Protein AF-A0A377CYI6-F1 (afdb_monomer_lite)

Radius of gyration: 17.04 Å; chains: 1; bounding box: 44×47×32 Å

InterPro domains:
  IPR022737 RNA polymerase recycling, bacterial, C-terminal [PF12137] (2-89)

Sequence (91 aa):
MNLFDIIGINQDDRGDNMIVLTPSDHMLVPDFPGLSEDGITITFDREVALAREDAQFITWEHPLIRNGLDLILSGDTGSSTISLLKTKRCR

Foldseek 3Di:
DVLCVVQQWDWDDPPPQKTWTAHDPPGPDPDQVPADNVTAIEGCDPVVCVVDVSYHHDDCPDVNNVSSVCCVVVDCVPVDDDDDDDDPDDD

Structure (mmCIF, N/CA/C/O backbone):
data_AF-A0A377CYI6-F1
#
_entry.id   AF-A0A377CYI6-F1
#
loop_
_atom_site.group_PDB
_atom_site.id
_atom_site.type_symbol
_atom_site.label_atom_id
_atom_site.label_alt_id
_atom_site.label_comp_id
_atom_site.label_asym_id
_atom_site.label_entity_id
_atom_site.label_seq_id
_atom_site.pdbx_PDB_ins_code
_atom_site.Cartn_x
_atom_site.Cartn_y
_atom_site.Cartn_z
_atom_site.occupancy
_atom_site.B_iso_or_equiv
_atom_site.auth_seq_id
_atom_site.auth_comp_id
_atom_site.auth_asym_id
_atom_site.auth_atom_id
_atom_site.pdbx_PDB_model_num
ATOM 1 N N . MET A 1 1 ? 5.745 10.324 3.003 1.00 49.31 1 MET A N 1
ATOM 2 C CA . MET A 1 1 ? 5.150 9.251 2.181 1.00 49.31 1 MET A CA 1
ATOM 3 C C . MET A 1 1 ? 5.784 9.265 0.787 1.00 49.31 1 MET A C 1
ATOM 5 O O . MET A 1 1 ? 5.141 9.697 -0.149 1.00 49.31 1 MET A O 1
ATOM 9 N N . ASN A 1 2 ? 7.055 8.863 0.638 1.00 64.44 2 ASN A N 1
ATOM 10 C CA . ASN A 1 2 ? 7.713 8.826 -0.688 1.00 64.44 2 ASN A CA 1
ATOM 11 C C . ASN A 1 2 ? 7.779 7.408 -1.283 1.00 64.44 2 ASN A C 1
ATOM 13 O O . ASN A 1 2 ? 7.975 7.263 -2.476 1.00 64.44 2 ASN A O 1
ATOM 17 N N . LEU A 1 3 ? 7.601 6.361 -0.470 1.00 69.00 3 LEU A N 1
ATOM 18 C CA . LEU A 1 3 ? 7.739 4.969 -0.908 1.00 69.00 3 LEU A CA 1
ATOM 19 C C . LEU A 1 3 ? 6.697 4.583 -1.969 1.00 69.00 3 LEU A C 1
ATOM 21 O O . LEU A 1 3 ? 7.055 4.129 -3.045 1.00 69.00 3 LEU A O 1
ATOM 25 N N . PHE A 1 4 ? 5.415 4.793 -1.670 1.00 73.62 4 PHE A N 1
ATOM 26 C CA . PHE A 1 4 ? 4.314 4.427 -2.563 1.00 73.62 4 PHE A CA 1
ATOM 27 C C . PHE A 1 4 ? 4.325 5.234 -3.869 1.00 73.62 4 PHE A C 1
ATOM 29 O O . PHE A 1 4 ? 4.084 4.664 -4.925 1.00 73.62 4 PHE A O 1
ATOM 36 N N . ASP A 1 5 ? 4.686 6.518 -3.803 1.00 73.50 5 ASP A N 1
ATOM 37 C CA . ASP A 1 5 ? 4.825 7.389 -4.977 1.00 73.50 5 ASP A CA 1
ATOM 38 C C . ASP A 1 5 ? 5.949 6.909 -5.910 1.00 73.50 5 ASP A C 1
ATOM 40 O O . ASP A 1 5 ? 5.736 6.761 -7.109 1.00 73.50 5 ASP A O 1
ATOM 44 N N . ILE A 1 6 ? 7.106 6.534 -5.345 1.00 70.31 6 ILE A N 1
ATOM 45 C CA . ILE A 1 6 ? 8.224 5.962 -6.112 1.00 70.31 6 ILE A CA 1
ATOM 46 C C . ILE A 1 6 ? 7.822 4.648 -6.781 1.00 70.31 6 ILE A C 1
ATOM 48 O O . ILE A 1 6 ? 8.237 4.407 -7.905 1.00 70.31 6 ILE A O 1
ATOM 52 N N . ILE A 1 7 ? 7.026 3.803 -6.118 1.00 73.06 7 ILE A N 1
ATOM 53 C CA . ILE A 1 7 ? 6.560 2.522 -6.677 1.00 73.06 7 ILE A CA 1
ATOM 54 C C . ILE A 1 7 ? 5.487 2.735 -7.763 1.00 73.06 7 ILE A C 1
ATOM 56 O O . ILE A 1 7 ? 5.287 1.851 -8.595 1.00 73.06 7 ILE A O 1
ATOM 60 N N . GLY A 1 8 ? 4.818 3.893 -7.778 1.00 74.44 8 GLY A N 1
ATOM 61 C CA . GLY A 1 8 ? 3.687 4.183 -8.663 1.00 74.44 8 GLY A CA 1
ATOM 62 C C . GLY A 1 8 ? 2.336 3.717 -8.106 1.00 74.44 8 GLY A C 1
ATOM 63 O O . GLY A 1 8 ? 1.424 3.428 -8.874 1.00 74.44 8 GLY A O 1
ATOM 64 N N . ILE A 1 9 ? 2.199 3.610 -6.781 1.00 79.94 9 ILE A N 1
ATOM 65 C CA . ILE A 1 9 ? 0.938 3.283 -6.096 1.00 79.94 9 ILE A CA 1
ATOM 66 C C . ILE A 1 9 ? 0.170 4.574 -5.819 1.00 79.94 9 ILE A C 1
ATOM 68 O O . ILE A 1 9 ? 0.696 5.502 -5.198 1.00 79.94 9 ILE A O 1
ATOM 72 N N . ASN A 1 10 ? -1.097 4.614 -6.226 1.00 81.69 10 ASN A N 1
ATOM 73 C CA . ASN A 1 10 ? -1.961 5.756 -5.976 1.00 81.69 10 ASN A CA 1
ATOM 74 C C . ASN A 1 10 ? -2.444 5.751 -4.515 1.00 81.69 10 ASN A C 1
ATOM 76 O O . ASN A 1 10 ? -2.925 4.733 -4.018 1.00 81.69 10 ASN A O 1
ATOM 80 N N . GLN A 1 11 ? -2.296 6.889 -3.836 1.00 82.44 11 GLN A N 1
ATOM 81 C CA . GLN A 1 11 ? -2.655 7.089 -2.429 1.00 82.44 11 GLN A CA 1
ATOM 82 C C . GLN A 1 11 ? -3.822 8.073 -2.347 1.00 82.44 11 GLN A C 1
ATOM 84 O O . GLN A 1 11 ? -3.634 9.270 -2.558 1.00 82.44 11 GLN A O 1
ATOM 89 N N . ASP A 1 12 ? -5.011 7.577 -2.026 1.00 84.81 12 ASP A N 1
ATOM 90 C CA . ASP A 1 12 ? -6.217 8.390 -1.875 1.00 84.81 12 ASP A CA 1
ATOM 91 C C . ASP A 1 12 ? -6.556 8.528 -0.385 1.00 84.81 12 ASP A C 1
ATOM 93 O O . ASP A 1 12 ? -6.948 7.561 0.269 1.00 84.81 12 ASP A O 1
ATOM 97 N N . ASP A 1 13 ? -6.354 9.719 0.179 1.00 83.56 13 ASP A N 1
ATOM 98 C CA . ASP A 1 13 ? -6.684 10.000 1.580 1.00 83.56 13 ASP A CA 1
ATOM 99 C C . ASP A 1 13 ? -8.196 10.221 1.722 1.00 83.56 13 ASP A C 1
ATOM 101 O O . ASP A 1 13 ? -8.775 11.105 1.085 1.00 83.56 13 ASP A O 1
ATOM 105 N N . ARG A 1 14 ? -8.850 9.393 2.543 1.00 77.88 14 ARG A N 1
ATOM 106 C CA . ARG A 1 14 ? -10.308 9.430 2.755 1.00 77.88 14 ARG A CA 1
ATOM 107 C C . ARG A 1 14 ? -10.717 10.258 3.976 1.00 77.88 14 ARG A C 1
ATOM 109 O O . ARG A 1 14 ? -11.913 10.340 4.255 1.00 77.88 14 ARG A O 1
ATOM 116 N N . GLY A 1 15 ? -9.771 10.882 4.678 1.00 72.00 15 GLY A N 1
ATOM 117 C CA . GLY A 1 15 ? -9.987 11.447 6.010 1.00 72.00 15 GLY A CA 1
ATOM 118 C C . GLY A 1 15 ? -9.936 10.384 7.116 1.00 72.00 15 GLY A C 1
ATOM 119 O O . GLY A 1 15 ? -9.880 9.186 6.846 1.00 72.00 15 GLY A O 1
ATOM 120 N N . ASP A 1 16 ? -9.912 10.827 8.380 1.00 75.00 16 ASP A N 1
ATOM 121 C CA . ASP A 1 16 ? -9.878 9.954 9.571 1.00 75.00 16 ASP A CA 1
ATOM 122 C C . ASP A 1 16 ? -8.683 8.976 9.616 1.00 75.00 16 ASP A C 1
ATOM 124 O O . ASP A 1 16 ? -8.807 7.825 10.030 1.00 75.00 16 ASP A O 1
ATOM 128 N N . ASN A 1 17 ? -7.493 9.426 9.195 1.00 79.69 17 ASN A N 1
ATOM 129 C CA . ASN A 1 17 ? -6.278 8.598 9.162 1.00 79.69 17 ASN A CA 1
ATOM 130 C C . ASN A 1 17 ? -6.417 7.326 8.294 1.00 79.69 17 ASN A C 1
ATOM 132 O O . ASN A 1 17 ? -5.721 6.331 8.533 1.00 79.69 17 ASN A O 1
ATOM 136 N N . MET A 1 18 ? -7.296 7.345 7.287 1.00 82.56 18 MET A N 1
ATOM 137 C CA . MET A 1 18 ? -7.469 6.261 6.320 1.00 82.56 18 MET A CA 1
ATOM 138 C C . MET A 1 18 ? -6.927 6.659 4.951 1.00 82.56 18 MET A C 1
ATOM 140 O O . MET A 1 18 ? -7.279 7.703 4.401 1.00 82.56 18 MET A O 1
ATOM 144 N N . ILE A 1 19 ? -6.120 5.777 4.372 1.00 85.75 19 ILE A N 1
ATOM 145 C CA . ILE A 1 19 ? -5.564 5.946 3.032 1.00 85.75 19 ILE A CA 1
ATOM 146 C C . ILE A 1 19 ? -5.913 4.712 2.218 1.00 85.75 19 ILE A C 1
ATOM 148 O O . ILE A 1 19 ? -5.652 3.584 2.634 1.00 85.75 19 ILE A O 1
ATOM 152 N N . VAL A 1 20 ? -6.500 4.923 1.049 1.00 86.12 20 VAL A N 1
ATOM 153 C CA . VAL A 1 20 ? -6.780 3.865 0.086 1.00 86.12 20 VAL A CA 1
ATOM 154 C C . VAL A 1 20 ? -5.615 3.796 -0.889 1.00 86.12 20 VAL A C 1
ATOM 156 O O . VAL A 1 20 ? -5.304 4.763 -1.583 1.00 86.12 20 VAL A O 1
ATOM 159 N N . LEU A 1 21 ? -4.955 2.646 -0.924 1.00 82.31 21 LEU A N 1
ATOM 160 C CA . LEU A 1 21 ? -3.883 2.350 -1.860 1.00 82.31 21 LEU A CA 1
ATOM 161 C C . LEU A 1 21 ? -4.465 1.600 -3.050 1.00 82.31 21 LEU A C 1
ATOM 163 O O . LEU A 1 21 ? -5.014 0.514 -2.877 1.00 82.31 21 LEU A O 1
ATOM 167 N N . THR A 1 22 ? -4.327 2.157 -4.248 1.00 82.56 22 THR A N 1
ATOM 168 C CA . THR A 1 22 ? -4.770 1.521 -5.498 1.00 82.56 22 THR A CA 1
ATOM 169 C C . THR A 1 22 ? -3.580 1.322 -6.437 1.00 82.56 22 THR A C 1
ATOM 171 O O . THR A 1 22 ? -2.749 2.231 -6.562 1.00 82.56 22 THR A O 1
ATOM 174 N N . PRO A 1 23 ? -3.444 0.144 -7.075 1.00 77.19 23 PRO A N 1
ATOM 175 C CA . PRO A 1 23 ? -2.441 -0.040 -8.114 1.00 77.19 23 PRO A CA 1
ATOM 176 C C . PRO A 1 23 ? -2.758 0.874 -9.304 1.00 77.19 23 PRO A C 1
ATOM 178 O O . PRO A 1 23 ? -3.918 1.159 -9.593 1.00 77.19 23 PRO A O 1
ATOM 181 N N . SER A 1 24 ? -1.717 1.366 -9.972 1.00 70.81 24 SER A N 1
ATOM 182 C CA . SER A 1 24 ? -1.827 2.244 -11.139 1.00 70.81 24 SER A CA 1
ATOM 183 C C . SER A 1 24 ? -1.012 1.668 -12.293 1.00 70.81 24 SER A C 1
ATOM 185 O O . SER A 1 24 ? -0.032 0.960 -12.061 1.00 70.81 24 SER A O 1
ATOM 187 N N . ASP A 1 25 ? -1.362 2.013 -13.533 1.00 60.41 25 ASP A N 1
ATOM 188 C CA . ASP A 1 25 ? -0.681 1.550 -14.755 1.00 60.41 25 ASP A CA 1
ATOM 189 C C . ASP A 1 25 ? 0.819 1.916 -14.813 1.00 60.41 25 ASP A C 1
ATOM 191 O O . ASP A 1 25 ? 1.576 1.357 -15.604 1.00 60.41 25 ASP A O 1
ATOM 195 N N . HIS A 1 26 ? 1.271 2.852 -13.970 1.00 64.31 26 HIS A N 1
ATOM 196 C CA . HIS A 1 26 ? 2.674 3.262 -13.839 1.00 64.31 26 HIS A CA 1
ATOM 197 C C . HIS A 1 26 ? 3.468 2.477 -12.781 1.00 64.31 26 HIS A C 1
ATOM 199 O O . HIS A 1 26 ? 4.571 2.892 -12.420 1.00 64.31 26 HIS A O 1
ATOM 205 N N . MET A 1 27 ? 2.932 1.368 -12.266 1.00 64.06 27 MET A N 1
ATOM 206 C CA . MET A 1 27 ? 3.617 0.560 -11.261 1.00 64.06 27 MET A CA 1
ATOM 207 C C . MET A 1 27 ? 4.965 0.020 -11.764 1.00 64.06 27 MET A C 1
ATOM 209 O O . MET A 1 27 ? 5.072 -0.548 -12.851 1.00 64.06 27 MET A O 1
ATOM 213 N N . LEU A 1 28 ? 5.997 0.136 -10.925 1.00 62.03 28 LEU A N 1
ATOM 214 C CA . LEU A 1 28 ? 7.341 -0.400 -11.190 1.00 62.03 28 LEU A CA 1
ATOM 215 C C . LEU A 1 28 ? 7.406 -1.937 -11.182 1.00 62.03 28 LEU A C 1
ATOM 217 O O . LEU A 1 28 ? 8.367 -2.513 -11.689 1.00 62.03 28 LEU A O 1
ATOM 221 N N . VAL A 1 29 ? 6.403 -2.599 -10.600 1.00 62.12 29 VAL A N 1
ATOM 222 C CA . VAL A 1 29 ? 6.318 -4.058 -10.455 1.00 62.12 29 VAL A CA 1
ATOM 223 C C . VAL A 1 29 ? 4.913 -4.516 -10.840 1.00 62.12 29 VAL A C 1
ATOM 225 O O . VAL A 1 29 ? 3.954 -3.917 -10.362 1.00 62.12 29 VAL A O 1
ATOM 228 N N . PRO A 1 30 ? 4.771 -5.574 -11.658 1.00 57.94 30 PRO A N 1
ATOM 229 C CA . PRO A 1 30 ? 3.467 -6.046 -12.123 1.00 57.94 30 PRO A CA 1
ATOM 230 C C . PRO A 1 30 ? 2.589 -6.651 -11.018 1.00 57.94 30 PRO A C 1
ATOM 232 O O . PRO A 1 30 ? 1.391 -6.773 -11.224 1.00 57.94 30 PRO A O 1
ATOM 235 N N . ASP A 1 31 ? 3.162 -7.026 -9.869 1.00 61.22 31 ASP A N 1
ATOM 236 C CA . ASP A 1 31 ? 2.415 -7.554 -8.727 1.00 61.22 31 ASP A CA 1
ATOM 237 C C . ASP A 1 31 ? 3.130 -7.154 -7.427 1.00 61.22 31 ASP A C 1
ATOM 239 O O . ASP A 1 31 ? 4.325 -7.426 -7.259 1.00 61.22 31 ASP A O 1
ATOM 243 N N . PHE A 1 32 ? 2.431 -6.455 -6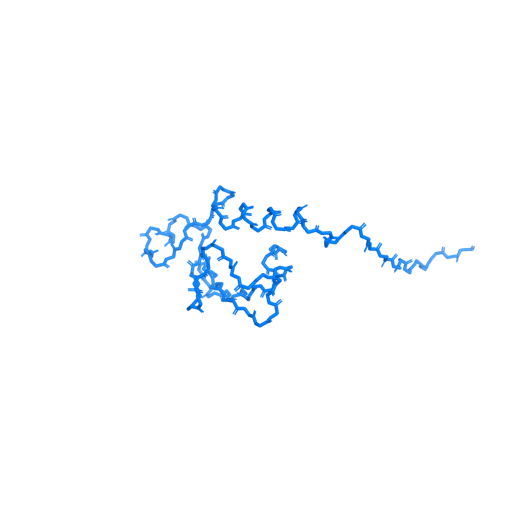.527 1.00 67.56 32 PHE A N 1
ATOM 244 C CA . PHE A 1 32 ? 2.973 -6.075 -5.224 1.00 67.56 32 PHE A CA 1
ATOM 245 C C . PHE A 1 32 ? 2.353 -6.968 -4.142 1.00 67.56 32 PHE A C 1
ATOM 247 O O . PHE A 1 32 ? 1.162 -6.830 -3.851 1.00 67.56 32 PHE A O 1
ATOM 254 N N . PRO A 1 33 ? 3.126 -7.863 -3.500 1.00 65.88 33 PRO A N 1
ATOM 255 C CA . PRO A 1 33 ? 2.580 -8.813 -2.540 1.00 65.88 33 PRO A CA 1
ATOM 256 C C . PRO A 1 33 ? 1.934 -8.085 -1.356 1.00 65.88 33 PRO A C 1
ATOM 258 O O . PRO A 1 33 ? 2.613 -7.445 -0.546 1.00 65.88 33 PRO A O 1
ATOM 261 N N . GLY A 1 34 ? 0.608 -8.207 -1.264 1.00 64.31 34 GLY A N 1
ATOM 262 C CA . GLY A 1 34 ? -0.227 -7.551 -0.256 1.00 64.31 34 GLY A CA 1
ATOM 263 C C . GLY A 1 34 ? -1.093 -6.402 -0.782 1.00 64.31 34 GLY A C 1
ATOM 264 O O . GLY A 1 34 ? -1.864 -5.858 0.004 1.00 64.31 34 GLY A O 1
ATOM 265 N N . LEU A 1 35 ? -0.998 -6.041 -2.067 1.00 69.62 35 LEU A N 1
ATOM 266 C CA . LEU A 1 35 ? -1.888 -5.075 -2.712 1.00 69.62 35 LEU A CA 1
ATOM 267 C C . LEU A 1 35 ? -2.844 -5.810 -3.664 1.00 69.62 35 LEU A C 1
ATOM 269 O O . LEU A 1 35 ? -2.413 -6.346 -4.679 1.00 69.62 35 LEU A O 1
ATOM 273 N N . SER A 1 36 ? -4.134 -5.846 -3.334 1.00 66.94 36 SER A N 1
ATOM 274 C CA . SER A 1 36 ? -5.162 -6.364 -4.246 1.00 66.94 36 SER A CA 1
ATOM 275 C C . SER A 1 36 ? -5.458 -5.358 -5.365 1.00 66.94 36 SER A C 1
ATOM 277 O O . SER A 1 36 ? -5.358 -4.149 -5.145 1.00 66.94 36 SER A O 1
ATOM 279 N N . GLU A 1 37 ? -5.888 -5.838 -6.538 1.00 65.88 37 GLU A N 1
ATOM 280 C CA . GLU A 1 37 ? -6.313 -4.986 -7.667 1.00 65.88 37 GLU A CA 1
ATOM 281 C C . GLU A 1 37 ? -7.492 -4.065 -7.306 1.00 65.88 37 GLU A C 1
ATOM 283 O O . GLU A 1 37 ? -7.551 -2.928 -7.768 1.00 65.88 37 GLU A O 1
ATOM 288 N N . ASP A 1 38 ? -8.371 -4.502 -6.396 1.00 69.94 38 ASP A N 1
ATOM 289 C CA . ASP A 1 38 ? -9.475 -3.699 -5.844 1.00 69.94 38 ASP A CA 1
ATOM 290 C C . ASP A 1 38 ? -9.018 -2.534 -4.940 1.00 69.94 38 ASP A C 1
ATOM 292 O O . ASP A 1 38 ? -9.825 -1.702 -4.519 1.00 69.94 38 ASP A O 1
ATOM 296 N N . GLY A 1 39 ? -7.718 -2.454 -4.648 1.00 74.75 39 GLY A N 1
ATOM 297 C CA . GLY A 1 39 ? -7.143 -1.524 -3.689 1.00 74.75 39 GLY A CA 1
ATOM 298 C C . GLY A 1 39 ? -7.312 -1.986 -2.243 1.00 74.75 39 GLY A C 1
ATOM 299 O O . GLY A 1 39 ? -8.170 -2.799 -1.901 1.00 74.75 39 GLY A O 1
ATOM 300 N N . ILE A 1 40 ? -6.449 -1.475 -1.369 1.00 81.12 40 ILE A N 1
ATOM 301 C CA . ILE A 1 40 ? -6.473 -1.782 0.064 1.00 81.12 40 ILE A CA 1
ATOM 302 C C . ILE A 1 40 ? -6.654 -0.501 0.869 1.00 81.12 40 ILE A C 1
ATOM 304 O O . ILE A 1 40 ? -6.041 0.523 0.569 1.00 81.12 40 ILE A O 1
ATOM 308 N N . THR A 1 41 ? -7.469 -0.557 1.918 1.00 85.75 41 THR A N 1
ATOM 309 C CA . THR A 1 41 ? -7.581 0.546 2.877 1.00 85.75 41 THR A CA 1
ATOM 310 C C . THR A 1 41 ? -6.587 0.307 4.001 1.00 85.75 41 THR A C 1
ATOM 312 O O . THR A 1 41 ? -6.613 -0.739 4.650 1.00 85.75 41 THR A O 1
ATOM 315 N N . ILE A 1 42 ? -5.709 1.274 4.239 1.00 85.19 42 ILE A N 1
ATOM 316 C CA . ILE A 1 42 ? -4.736 1.242 5.325 1.00 85.19 42 ILE A CA 1
ATOM 317 C C . ILE A 1 42 ? -4.988 2.375 6.312 1.00 85.19 42 ILE A C 1
ATOM 319 O O . ILE A 1 42 ? -5.470 3.449 5.951 1.00 85.19 42 ILE A O 1
ATOM 323 N N . THR A 1 43 ? -4.618 2.145 7.565 1.00 86.69 43 THR A N 1
ATOM 324 C CA . THR A 1 43 ? -4.615 3.170 8.605 1.00 86.69 43 THR A CA 1
ATOM 325 C C . THR A 1 43 ? -3.355 3.083 9.459 1.00 86.69 43 THR A C 1
ATOM 327 O O . THR A 1 43 ? -2.775 2.011 9.646 1.00 86.69 43 THR A O 1
ATOM 330 N N . PHE A 1 44 ? -2.926 4.234 9.973 1.00 82.88 44 PHE A N 1
ATOM 331 C CA . PHE A 1 44 ? -1.820 4.347 10.929 1.00 82.88 44 PHE A CA 1
ATOM 332 C C . PHE A 1 44 ? -2.304 4.450 12.376 1.00 82.88 44 PHE A C 1
ATOM 334 O O . PHE A 1 44 ? -1.481 4.492 13.291 1.00 82.88 44 PHE A O 1
ATOM 341 N N . ASP A 1 45 ? -3.620 4.504 12.593 1.00 85.31 45 ASP A N 1
ATOM 342 C CA . ASP A 1 45 ? -4.210 4.634 13.917 1.00 85.31 45 ASP A CA 1
ATOM 343 C C . ASP A 1 45 ? -4.789 3.298 14.391 1.00 85.31 45 ASP A C 1
ATOM 345 O O . ASP A 1 45 ? -5.523 2.613 13.674 1.00 85.31 45 ASP A O 1
ATOM 349 N N . ARG A 1 46 ? -4.454 2.920 15.627 1.00 82.94 46 ARG A N 1
ATOM 350 C CA . ARG A 1 46 ? -4.963 1.690 16.234 1.00 82.94 46 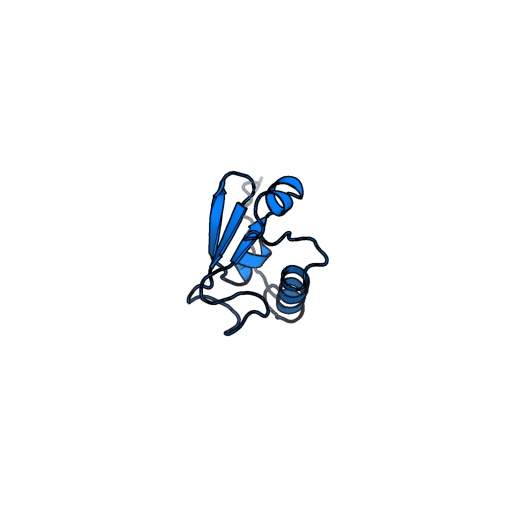ARG A CA 1
ATOM 351 C C . ARG A 1 46 ? -6.450 1.806 16.568 1.00 82.94 46 ARG A C 1
ATOM 353 O O . ARG A 1 46 ? -7.143 0.798 16.471 1.00 82.94 46 ARG A O 1
ATOM 360 N N . GLU A 1 47 ? -6.938 2.978 16.969 1.00 83.94 47 GLU A N 1
ATOM 361 C CA . GLU A 1 47 ? -8.357 3.177 17.296 1.00 83.94 47 GLU A CA 1
ATOM 362 C C . GLU A 1 47 ? -9.226 3.037 16.045 1.00 83.94 47 GLU A C 1
ATOM 364 O O . GLU A 1 47 ? -10.248 2.352 16.075 1.00 83.94 47 GLU A O 1
ATOM 369 N N . VAL A 1 48 ? -8.764 3.590 14.920 1.00 81.25 48 VAL A N 1
ATOM 370 C CA . VAL A 1 48 ? -9.435 3.453 13.619 1.00 81.25 48 VAL A CA 1
ATOM 371 C C . VAL A 1 48 ? -9.414 1.998 13.148 1.00 81.25 48 VAL A C 1
ATOM 373 O O . VAL A 1 48 ? -10.453 1.486 12.743 1.00 81.25 48 VAL A O 1
ATOM 376 N N . ALA A 1 49 ? -8.282 1.296 13.281 1.00 82.38 49 ALA A N 1
ATOM 377 C CA . ALA A 1 49 ? -8.185 -0.128 12.939 1.00 82.38 49 ALA A CA 1
ATOM 378 C C . ALA A 1 49 ? -9.085 -1.031 13.806 1.00 82.38 49 ALA A C 1
ATOM 380 O O . ALA A 1 49 ? -9.546 -2.072 13.348 1.00 82.38 49 ALA A O 1
ATOM 381 N N . LEU A 1 50 ? -9.339 -0.653 15.064 1.00 81.50 50 LEU A N 1
ATOM 382 C CA . LEU A 1 50 ? -10.267 -1.371 15.946 1.00 81.50 50 LEU A CA 1
ATOM 383 C C . LEU A 1 50 ? -11.733 -1.103 15.594 1.00 81.50 50 LEU A C 1
ATOM 385 O O . LEU A 1 50 ? -12.571 -1.985 15.761 1.00 81.50 50 LEU A O 1
ATOM 389 N N . ALA A 1 51 ? -12.042 0.114 15.145 1.00 81.81 51 ALA A N 1
ATOM 390 C CA . ALA A 1 51 ? -13.386 0.503 14.732 1.00 81.81 51 ALA A CA 1
ATOM 391 C C . ALA A 1 51 ? -13.756 -0.031 13.338 1.00 81.81 51 ALA A C 1
ATOM 393 O O . ALA A 1 51 ? -14.938 -0.224 13.050 1.00 81.81 51 ALA A O 1
ATOM 394 N N . ARG A 1 52 ? -12.756 -0.251 12.476 1.00 76.62 52 ARG A N 1
ATOM 395 C CA . ARG A 1 52 ? -12.909 -0.675 11.082 1.00 76.62 52 ARG A CA 1
ATOM 396 C C . ARG A 1 52 ? -11.987 -1.841 10.760 1.00 76.62 52 ARG A C 1
ATOM 398 O O . ARG A 1 52 ? -10.812 -1.664 10.457 1.00 76.62 52 ARG A O 1
ATOM 405 N N . G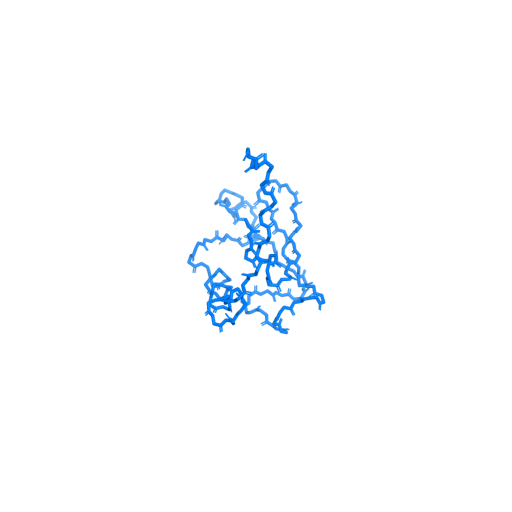LU A 1 53 ? -12.567 -3.036 10.773 1.00 73.31 53 GLU A N 1
ATOM 406 C CA . GLU A 1 53 ? -11.910 -4.295 10.391 1.00 73.31 53 GLU A CA 1
ATOM 407 C C . GLU A 1 53 ? -11.529 -4.344 8.898 1.00 73.31 53 GLU A C 1
ATOM 409 O O . GLU A 1 53 ? -10.671 -5.132 8.501 1.00 73.31 53 GLU A O 1
ATOM 414 N N . ASP A 1 54 ? -12.120 -3.471 8.077 1.00 75.50 54 ASP A N 1
ATOM 415 C CA . ASP A 1 54 ? -11.786 -3.263 6.667 1.00 75.50 54 ASP A CA 1
ATOM 416 C C . ASP A 1 54 ? -10.512 -2.422 6.446 1.00 75.50 54 ASP A C 1
ATOM 418 O O . ASP A 1 54 ? -10.003 -2.371 5.324 1.00 75.50 54 ASP A O 1
ATOM 422 N N . ALA A 1 55 ? -9.968 -1.791 7.494 1.00 79.94 55 ALA A N 1
ATOM 423 C CA . ALA A 1 55 ? -8.727 -1.023 7.433 1.00 79.94 55 ALA A CA 1
ATOM 424 C C . ALA A 1 55 ? -7.545 -1.818 8.017 1.00 79.94 55 ALA A C 1
ATOM 426 O O . ALA A 1 55 ? -7.516 -2.183 9.192 1.00 79.94 55 ALA A O 1
ATOM 427 N N . GLN A 1 56 ? -6.517 -2.052 7.201 1.00 81.50 56 GLN A N 1
ATOM 428 C CA . GLN A 1 56 ? -5.276 -2.693 7.637 1.00 81.50 56 GLN A CA 1
ATOM 429 C C . GLN A 1 56 ? -4.424 -1.715 8.454 1.00 81.50 56 GLN A C 1
ATOM 431 O O . GLN A 1 56 ? -4.065 -0.634 7.983 1.00 81.50 56 GLN A O 1
ATOM 436 N N . PHE A 1 57 ? -4.049 -2.111 9.671 1.00 84.12 57 PHE A N 1
ATOM 437 C CA . PHE A 1 57 ? -3.126 -1.338 10.498 1.00 84.12 57 PHE A CA 1
ATOM 438 C C . PHE A 1 57 ? -1.688 -1.489 9.984 1.00 84.12 57 PHE A C 1
ATOM 440 O O . PHE A 1 57 ? -1.067 -2.545 10.138 1.00 84.12 57 PHE A O 1
ATOM 447 N N . ILE A 1 58 ? -1.146 -0.431 9.381 1.00 81.12 58 ILE A N 1
ATOM 448 C CA . ILE A 1 58 ? 0.213 -0.434 8.832 1.00 81.12 58 ILE A CA 1
ATOM 449 C C . ILE A 1 58 ? 1.218 0.016 9.890 1.00 81.12 58 ILE A C 1
ATOM 451 O O . ILE A 1 58 ? 1.164 1.128 10.415 1.00 81.12 58 ILE A O 1
ATOM 455 N N . THR A 1 59 ? 2.208 -0.839 10.130 1.00 81.94 59 THR A N 1
ATOM 456 C CA . THR A 1 59 ? 3.413 -0.530 10.906 1.00 81.94 59 THR A CA 1
ATOM 457 C C . THR A 1 59 ? 4.664 -0.696 10.045 1.00 81.94 59 THR A C 1
ATOM 459 O O . THR A 1 59 ? 4.613 -1.226 8.935 1.00 81.94 59 THR A O 1
ATOM 462 N N . TRP A 1 60 ? 5.821 -0.296 10.575 1.00 79.25 60 TRP A N 1
ATOM 463 C CA . TRP A 1 60 ? 7.120 -0.555 9.941 1.00 79.25 60 TRP A CA 1
ATOM 464 C C . TRP A 1 60 ? 7.436 -2.047 9.764 1.00 79.25 60 TRP A C 1
ATOM 466 O O . TRP A 1 60 ? 8.244 -2.398 8.909 1.00 79.25 60 TRP A O 1
ATOM 476 N N . GLU A 1 61 ? 6.800 -2.921 10.545 1.00 76.62 61 GLU A N 1
ATOM 477 C CA . GLU A 1 61 ? 6.960 -4.374 10.436 1.00 76.62 61 GLU A CA 1
ATOM 478 C C . GLU A 1 61 ? 5.999 -5.003 9.421 1.00 76.62 61 GLU A C 1
ATOM 480 O O . GLU A 1 61 ? 6.092 -6.198 9.138 1.00 76.62 61 GLU A O 1
ATOM 485 N N . HIS A 1 62 ? 5.084 -4.216 8.850 1.00 79.25 62 HIS A N 1
ATOM 486 C CA . HIS A 1 62 ? 4.126 -4.726 7.886 1.00 79.25 62 HIS A CA 1
ATOM 487 C C . HIS A 1 62 ? 4.844 -5.184 6.602 1.00 79.25 62 HIS A C 1
ATOM 489 O O . HIS A 1 62 ? 5.695 -4.447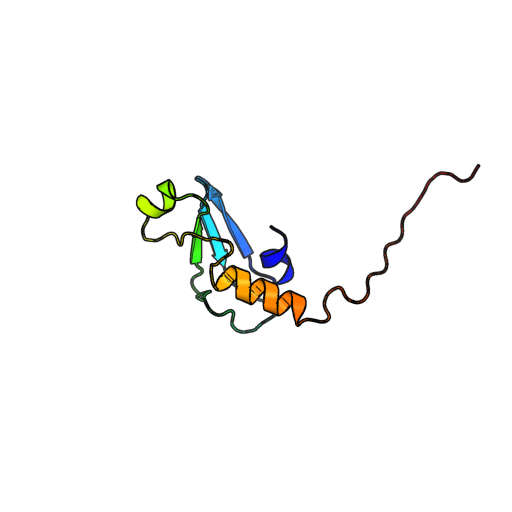 6.084 1.00 79.25 62 HIS A O 1
ATOM 495 N N . PRO A 1 63 ? 4.496 -6.359 6.035 1.00 79.00 63 PRO A N 1
ATOM 496 C CA . PRO A 1 63 ? 5.136 -6.880 4.828 1.00 79.00 63 PRO A CA 1
ATOM 497 C C . PRO A 1 63 ? 5.099 -5.883 3.664 1.00 79.00 63 PRO A C 1
ATOM 499 O O . PRO A 1 63 ? 6.090 -5.772 2.958 1.00 79.00 63 PRO A O 1
ATOM 502 N N . LEU A 1 64 ? 4.038 -5.074 3.526 1.00 77.56 64 LEU A N 1
ATOM 503 C CA . LEU A 1 64 ? 3.994 -3.986 2.530 1.00 77.56 64 LEU A CA 1
ATOM 504 C C . LEU A 1 64 ? 5.181 -3.019 2.632 1.00 77.56 64 LEU A C 1
ATOM 506 O O . LEU A 1 64 ? 5.801 -2.694 1.624 1.00 77.56 64 LEU A O 1
ATOM 510 N N . ILE A 1 65 ? 5.509 -2.552 3.838 1.00 79.94 65 ILE A N 1
ATOM 511 C CA . ILE A 1 65 ? 6.593 -1.583 4.029 1.00 79.94 65 ILE A CA 1
ATOM 512 C C . ILE A 1 65 ? 7.940 -2.253 3.775 1.00 79.94 65 ILE A C 1
ATOM 514 O O . ILE A 1 65 ? 8.791 -1.686 3.092 1.00 79.94 65 ILE A O 1
ATOM 518 N N . ARG A 1 66 ? 8.118 -3.483 4.266 1.00 82.38 66 ARG A N 1
ATOM 519 C CA . ARG A 1 66 ? 9.351 -4.249 4.064 1.00 82.38 66 ARG A CA 1
ATOM 520 C C . ARG A 1 66 ? 9.594 -4.584 2.593 1.00 82.38 66 ARG A C 1
ATOM 522 O O . ARG A 1 66 ? 10.704 -4.375 2.122 1.00 82.38 66 ARG A O 1
ATOM 529 N N . ASN A 1 67 ? 8.570 -5.040 1.876 1.00 78.81 67 ASN A N 1
ATOM 530 C CA . ASN A 1 67 ? 8.646 -5.358 0.449 1.00 78.81 67 ASN A CA 1
ATOM 531 C C . ASN A 1 67 ? 8.900 -4.100 -0.386 1.00 78.81 67 ASN A C 1
ATOM 533 O O . ASN A 1 67 ? 9.701 -4.129 -1.312 1.00 78.81 67 ASN A O 1
ATOM 537 N N . GLY A 1 68 ? 8.273 -2.974 -0.033 1.00 76.50 68 GLY A N 1
ATOM 538 C CA . GLY A 1 68 ? 8.521 -1.707 -0.718 1.00 76.50 68 GLY A CA 1
ATOM 539 C C . GLY A 1 68 ? 9.954 -1.221 -0.508 1.00 76.50 68 GLY A C 1
ATOM 540 O O . GLY A 1 68 ? 10.606 -0.790 -1.456 1.00 76.50 68 GLY A O 1
ATOM 541 N N . LEU A 1 69 ? 10.462 -1.306 0.725 1.00 78.62 69 LEU A N 1
ATOM 542 C CA . LEU A 1 69 ? 11.850 -0.961 1.032 1.00 78.62 69 LEU A CA 1
ATOM 543 C C . LEU A 1 69 ? 12.833 -1.877 0.302 1.00 78.62 69 LEU A C 1
ATOM 545 O O . LEU A 1 69 ? 13.797 -1.378 -0.267 1.00 78.62 69 LEU A O 1
ATOM 549 N N . ASP A 1 70 ? 12.581 -3.186 0.291 1.00 78.88 70 ASP A N 1
ATOM 550 C CA . ASP A 1 70 ? 13.407 -4.158 -0.427 1.00 78.88 70 ASP A CA 1
ATOM 551 C C . ASP A 1 70 ? 13.432 -3.878 -1.932 1.00 78.88 70 ASP A C 1
ATOM 553 O O . ASP A 1 70 ? 14.499 -3.900 -2.533 1.00 78.88 70 ASP A O 1
ATOM 557 N N . LEU A 1 71 ? 12.297 -3.502 -2.527 1.00 74.69 71 LEU A N 1
ATOM 558 C CA . LEU A 1 71 ? 12.216 -3.130 -3.938 1.00 74.69 71 LEU A CA 1
ATOM 559 C C . LEU A 1 71 ? 13.045 -1.875 -4.258 1.00 74.69 71 LEU A C 1
ATOM 561 O O . LEU A 1 71 ? 13.761 -1.859 -5.257 1.00 74.69 71 LEU A O 1
ATOM 565 N N . ILE A 1 72 ? 12.978 -0.832 -3.421 1.00 73.31 72 ILE A N 1
ATOM 566 C CA . ILE A 1 72 ? 13.796 0.378 -3.615 1.00 73.31 72 ILE A CA 1
ATOM 567 C C . ILE A 1 72 ? 15.281 0.074 -3.413 1.00 73.31 72 ILE A C 1
ATOM 569 O O . ILE A 1 72 ? 16.105 0.569 -4.171 1.00 73.31 72 ILE A O 1
ATOM 573 N N . LEU A 1 73 ? 15.630 -0.719 -2.398 1.00 73.00 73 LEU A N 1
ATOM 574 C CA . LEU A 1 73 ? 17.020 -1.060 -2.086 1.00 73.00 73 LEU A CA 1
ATOM 575 C C . LEU A 1 73 ? 17.630 -2.039 -3.098 1.00 73.00 73 LEU A C 1
ATOM 577 O O . LEU A 1 73 ? 18.834 -1.990 -3.336 1.00 73.00 73 LEU A O 1
ATOM 581 N N . SER A 1 74 ? 16.814 -2.919 -3.680 1.00 70.31 74 SER A 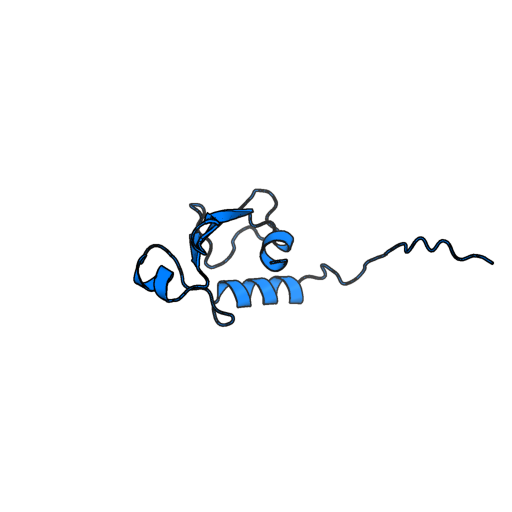N 1
ATOM 582 C CA . SER A 1 74 ? 17.212 -3.852 -4.740 1.00 70.31 74 SER A CA 1
ATOM 583 C C . SER A 1 74 ? 17.222 -3.193 -6.121 1.00 70.31 74 SER A C 1
ATOM 585 O O . SER A 1 74 ? 17.919 -3.662 -7.021 1.00 70.31 74 SER A O 1
ATOM 587 N N . GLY A 1 75 ? 16.449 -2.123 -6.313 1.00 63.47 75 GLY A N 1
ATOM 588 C CA . GLY A 1 75 ? 16.442 -1.337 -7.539 1.00 63.47 75 GLY A CA 1
ATOM 589 C C . GLY A 1 75 ? 17.652 -0.407 -7.630 1.00 63.47 75 GLY A C 1
ATOM 590 O O . GLY A 1 75 ? 18.030 0.243 -6.664 1.00 63.47 75 GLY A O 1
ATOM 591 N N . ASP A 1 76 ? 18.219 -0.252 -8.828 1.00 57.97 76 ASP A N 1
ATOM 592 C CA . ASP A 1 76 ? 19.251 0.770 -9.105 1.00 57.97 76 ASP A CA 1
ATOM 593 C C . ASP A 1 76 ? 18.658 2.206 -9.136 1.00 57.97 76 ASP A C 1
ATOM 595 O O . ASP A 1 76 ? 19.338 3.203 -9.392 1.00 57.97 76 ASP A O 1
ATOM 599 N N . THR A 1 77 ? 17.353 2.338 -8.876 1.00 57.12 77 THR A N 1
ATOM 600 C CA . THR A 1 77 ? 16.601 3.593 -8.879 1.00 57.12 77 THR A CA 1
ATOM 601 C C . THR A 1 77 ? 17.121 4.538 -7.792 1.00 57.12 77 THR A C 1
ATOM 603 O O . THR A 1 77 ? 16.877 4.349 -6.605 1.00 57.12 77 THR A O 1
ATOM 606 N N . GLY A 1 78 ? 17.827 5.595 -8.206 1.00 55.41 78 GLY A N 1
ATOM 607 C CA . GLY A 1 78 ? 18.460 6.572 -7.307 1.00 55.41 78 GLY A CA 1
ATOM 608 C C . GLY A 1 78 ? 19.988 6.467 -7.222 1.00 55.41 78 GLY A C 1
ATOM 609 O O . GLY A 1 78 ? 20.612 7.340 -6.623 1.00 55.41 78 GLY A O 1
ATOM 610 N N . SER A 1 79 ? 20.598 5.470 -7.875 1.00 59.06 79 SER A N 1
ATOM 611 C CA . SER A 1 79 ? 22.056 5.260 -7.933 1.00 59.06 79 SER A CA 1
ATOM 612 C C . SER A 1 79 ? 22.810 6.401 -8.639 1.00 59.06 79 SER A C 1
ATOM 614 O O . SER A 1 79 ? 23.938 6.740 -8.285 1.00 59.06 79 SER A O 1
ATOM 616 N N . SER A 1 80 ? 22.176 7.069 -9.609 1.00 48.53 80 SER A N 1
ATOM 617 C CA . SER A 1 80 ? 22.736 8.237 -10.300 1.00 48.53 80 SER A CA 1
ATOM 618 C C . SER A 1 80 ? 21.694 9.346 -10.424 1.00 48.53 80 SER A C 1
ATOM 620 O O . SER A 1 80 ? 20.703 9.207 -11.135 1.00 48.53 80 SER A O 1
ATOM 622 N N . THR A 1 81 ? 21.919 10.469 -9.739 1.00 54.22 81 THR A N 1
ATOM 623 C CA . THR A 1 81 ? 21.083 11.675 -9.830 1.00 54.22 81 THR A CA 1
ATOM 624 C C . THR A 1 81 ? 21.962 12.885 -10.119 1.00 54.22 81 THR A C 1
ATOM 626 O O . THR A 1 81 ? 22.991 13.083 -9.472 1.00 54.22 81 THR A O 1
ATOM 629 N N . ILE A 1 82 ? 21.559 13.704 -11.093 1.00 59.59 82 ILE A N 1
ATOM 630 C CA . ILE A 1 82 ? 22.208 14.982 -11.383 1.00 59.59 82 ILE A CA 1
ATOM 631 C C . ILE A 1 82 ? 21.271 16.121 -10.995 1.00 59.59 82 ILE A C 1
ATOM 633 O O . ILE A 1 82 ? 20.168 16.251 -11.518 1.00 59.59 82 ILE A O 1
ATOM 637 N N . SER A 1 83 ? 21.722 16.953 -10.060 1.00 66.88 83 SER A N 1
ATOM 638 C CA . SER A 1 83 ? 20.943 18.074 -9.537 1.00 66.88 83 SER A CA 1
ATOM 639 C C . SER A 1 83 ? 21.674 19.377 -9.820 1.00 66.88 83 SER A C 1
ATOM 641 O O . SER A 1 83 ? 22.811 19.574 -9.392 1.00 66.88 83 SER A O 1
ATOM 643 N N . LEU A 1 84 ? 21.022 20.287 -10.545 1.00 69.31 84 LEU A N 1
ATOM 644 C CA . LEU A 1 84 ? 21.578 21.599 -10.862 1.00 69.31 84 LEU A CA 1
ATOM 645 C C . LEU A 1 84 ? 21.138 22.619 -9.803 1.00 69.31 84 LEU A C 1
ATOM 647 O O . LEU A 1 84 ? 20.006 23.101 -9.818 1.00 69.31 84 LEU A O 1
ATOM 651 N N . LEU A 1 85 ? 22.040 22.988 -8.894 1.00 75.62 85 LEU A N 1
ATOM 652 C CA . LEU A 1 85 ? 21.773 24.047 -7.923 1.00 75.62 85 LEU A CA 1
ATOM 653 C C . LEU A 1 85 ? 22.112 25.419 -8.522 1.00 75.62 85 LEU A C 1
ATOM 655 O O . LEU A 1 85 ? 23.277 25.809 -8.610 1.00 75.62 85 LEU A O 1
ATOM 659 N N . LYS A 1 86 ? 21.092 26.192 -8.912 1.00 65.06 86 LYS A N 1
ATOM 660 C CA . LYS A 1 86 ? 21.285 27.562 -9.410 1.00 65.06 86 LYS A CA 1
ATOM 661 C C . LYS A 1 86 ? 21.474 28.535 -8.243 1.00 65.06 86 LYS A C 1
ATOM 663 O O . LYS A 1 86 ? 20.510 29.084 -7.717 1.00 65.06 86 LYS A O 1
ATOM 668 N N . THR A 1 87 ? 22.724 28.772 -7.848 1.00 52.00 87 THR A N 1
ATOM 669 C CA . THR A 1 87 ? 23.065 29.809 -6.861 1.00 52.00 87 THR A CA 1
ATOM 670 C C . THR A 1 87 ? 23.179 31.188 -7.520 1.00 52.00 87 THR A C 1
ATOM 672 O O . THR A 1 87 ? 23.834 31.346 -8.548 1.00 52.00 87 THR A O 1
ATOM 675 N N . LYS A 1 88 ? 22.549 32.212 -6.929 1.00 63.69 88 LYS A N 1
ATOM 676 C CA . LYS A 1 88 ? 22.764 33.630 -7.274 1.00 63.69 88 LYS A CA 1
ATOM 677 C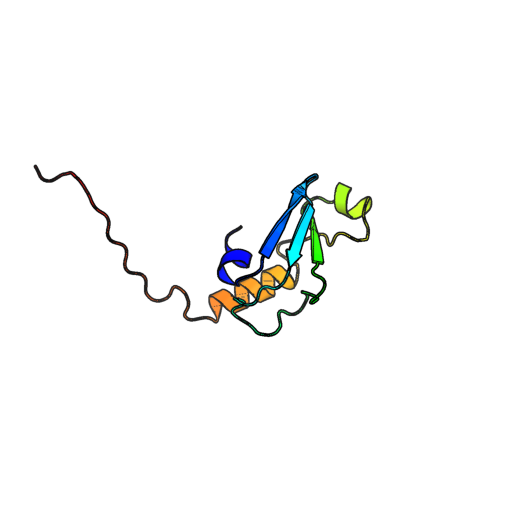 C . LYS A 1 88 ? 23.699 34.280 -6.252 1.00 63.69 88 LYS A C 1
ATOM 679 O O . LYS A 1 88 ? 23.325 35.216 -5.554 1.00 63.69 88 LYS A O 1
ATOM 684 N N . ARG A 1 89 ? 24.914 33.752 -6.130 1.00 53.09 89 ARG A N 1
ATOM 685 C CA . ARG A 1 89 ? 26.039 34.421 -5.462 1.00 53.09 89 ARG A CA 1
ATOM 686 C C . ARG A 1 89 ? 27.292 34.225 -6.307 1.00 53.09 89 ARG A C 1
ATOM 688 O O . ARG A 1 89 ? 28.131 33.387 -6.011 1.00 53.09 89 ARG A O 1
ATOM 695 N N . CYS A 1 90 ? 27.392 35.022 -7.361 1.00 46.06 90 CYS A N 1
ATOM 696 C CA . CYS A 1 90 ? 28.678 35.441 -7.896 1.00 46.06 90 CYS A CA 1
ATOM 697 C C . CYS A 1 90 ? 28.843 36.890 -7.438 1.00 46.06 90 CYS A C 1
ATOM 699 O O . CYS A 1 90 ? 28.005 37.731 -7.763 1.00 46.06 90 CYS A O 1
ATOM 701 N N . ARG A 1 91 ? 29.840 37.128 -6.589 1.00 40.56 91 ARG A N 1
ATOM 702 C CA . ARG A 1 91 ? 30.366 38.459 -6.299 1.00 40.56 91 ARG A CA 1
ATOM 703 C C . ARG A 1 91 ? 31.596 38.655 -7.167 1.00 40.56 91 ARG A C 1
ATOM 705 O O . ARG A 1 91 ? 32.295 37.637 -7.365 1.00 40.56 91 ARG A O 1
#

Secondary structure (DSSP, 8-state):
--HHHHHT-EEEEEETTEEEEE--TT-SSS--TT--TT-EEEES-HHHHHH-TTSEE--TTSHHHHHHHHHHHHS-TTSS-----------

pLDDT: mean 72.41, std 10.57, range [40.56, 86.69]

Organism: Escherichia coli (NCBI:txid562)